Protein AF-A0A077ZYP2-F1 (afdb_monomer_lite)

Foldseek 3Di:
DVVVVVVVVVVVVVVVPPPPPPPPPDPVVVLVVPDDPVLVVLVVLLVVLVVVLVVVVVVVVVLVVLLVVLPDPPDDPVSSVVSVVVSVVVVVVSVVVNVVSVVSSVVSVVVSVVVSVVVVVVVVVVVVVD

Secondary structure (DSSP, 8-state):
-HHHHHHHHHHHHHHSS----------HHHHHHHS-HHHHHHHHHHHHHHHHHHHHHHHHHHHHHHHHHHT-TTS-HHHHHHHHHHHHHHHHHHHHHHHHHHHHHHHHHHHHHHHHHHHHHHHHHHHH--

pLDDT: mean 76.71, std 14.18, range [43.31, 93.25]

Sequence (130 aa):
MTRQAIADNRKSLKNEKSEVPKVESLPLRKFYTYASKKDKIMIIIGTLAAVATGILLPCFALIIGDLGEAFLPQNEPDYKRRLVKEISGQMALLAVGTWIAGYIYYAFWQHIAENISYDLRLRYLKALLQ

Organism: Stylonychia lemnae (NCBI:txid5949)

Structure (mmCIF, N/CA/C/O backbone):
data_AF-A0A077ZYP2-F1
#
_entry.id   AF-A0A077ZYP2-F1
#
loop_
_atom_site.group_PDB
_atom_site.id
_atom_site.type_symbol
_atom_site.label_atom_id
_atom_site.label_alt_id
_atom_site.label_comp_id
_atom_site.label_asym_id
_atom_site.label_entity_id
_atom_site.label_seq_id
_atom_site.pdbx_PDB_ins_code
_atom_site.Cartn_x
_atom_site.Cartn_y
_atom_site.Cartn_z
_atom_site.occupancy
_atom_site.B_iso_or_equiv
_atom_site.auth_seq_id
_atom_site.auth_comp_id
_atom_site.auth_asym_id
_atom_site.auth_atom_id
_atom_site.pdbx_PDB_model_num
ATOM 1 N N . MET A 1 1 ? 12.568 34.781 57.676 1.00 52.97 1 MET A N 1
ATOM 2 C CA . MET A 1 1 ? 11.327 33.974 57.582 1.00 52.97 1 MET A CA 1
ATOM 3 C C . MET A 1 1 ? 10.855 33.742 56.139 1.00 52.97 1 MET A C 1
ATOM 5 O 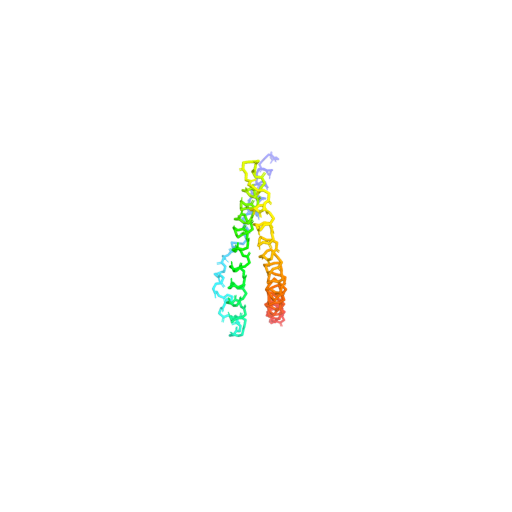O . MET A 1 1 ? 10.276 32.705 55.863 1.00 52.97 1 MET A O 1
ATOM 9 N N . THR A 1 2 ? 11.176 34.617 55.178 1.00 57.12 2 THR A N 1
ATOM 10 C CA . THR A 1 2 ? 10.740 34.522 53.766 1.00 57.12 2 THR A CA 1
ATOM 11 C C . THR A 1 2 ? 11.416 33.426 52.924 1.00 57.12 2 THR A C 1
ATOM 13 O O . THR A 1 2 ? 10.800 32.905 52.003 1.00 57.12 2 THR A O 1
ATOM 16 N N . ARG A 1 3 ? 12.657 33.010 53.230 1.00 55.81 3 ARG A N 1
ATOM 17 C CA . ARG A 1 3 ? 13.368 31.977 52.439 1.00 55.81 3 ARG A CA 1
ATOM 18 C C . ARG A 1 3 ? 12.857 30.548 52.663 1.00 55.81 3 ARG A C 1
ATOM 20 O O . ARG A 1 3 ? 12.888 29.756 51.728 1.00 55.81 3 ARG A O 1
ATOM 27 N N . GLN A 1 4 ? 12.360 30.228 53.861 1.00 58.81 4 GLN A N 1
ATOM 28 C CA . GLN A 1 4 ? 11.763 28.916 54.144 1.00 58.81 4 GLN A CA 1
ATOM 29 C C . GLN A 1 4 ? 10.390 28.769 53.480 1.00 58.81 4 GLN A C 1
ATOM 31 O O . GLN A 1 4 ? 10.151 27.744 52.859 1.00 58.81 4 GLN A O 1
ATOM 36 N N . ALA A 1 5 ? 9.555 29.815 53.482 1.00 60.25 5 ALA A N 1
ATOM 37 C CA . ALA A 1 5 ? 8.255 29.800 52.804 1.00 60.25 5 ALA A CA 1
ATOM 38 C C . ALA A 1 5 ? 8.374 29.620 51.275 1.00 60.25 5 ALA A C 1
ATOM 40 O O . ALA A 1 5 ? 7.580 28.908 50.670 1.00 60.25 5 ALA A O 1
ATOM 41 N N . ILE A 1 6 ? 9.400 30.204 50.642 1.00 61.59 6 ILE A N 1
ATOM 42 C CA . ILE A 1 6 ? 9.665 30.019 49.201 1.00 61.59 6 ILE A CA 1
ATOM 43 C C . ILE A 1 6 ? 10.198 28.607 48.911 1.00 61.59 6 ILE A C 1
ATOM 45 O O . ILE A 1 6 ? 9.868 28.020 47.881 1.00 61.59 6 ILE A O 1
ATOM 49 N N . ALA A 1 7 ? 11.013 28.046 49.809 1.00 62.88 7 ALA A N 1
ATOM 50 C CA . ALA A 1 7 ? 11.520 26.682 49.674 1.00 62.88 7 ALA A CA 1
ATOM 51 C C . ALA A 1 7 ? 10.416 25.629 49.867 1.00 62.88 7 ALA A C 1
ATOM 53 O O . ALA A 1 7 ? 10.429 24.610 49.176 1.00 62.88 7 ALA A O 1
ATOM 54 N N . ASP A 1 8 ? 9.455 25.899 50.751 1.00 60.25 8 ASP A N 1
ATOM 55 C CA . ASP A 1 8 ? 8.311 25.025 51.018 1.00 60.25 8 ASP A CA 1
ATOM 56 C C . ASP A 1 8 ? 7.267 25.104 49.892 1.00 60.25 8 ASP A C 1
ATOM 58 O O . ASP A 1 8 ? 6.833 24.081 49.366 1.00 60.25 8 ASP A O 1
ATOM 62 N N . ASN A 1 9 ? 6.997 26.312 49.381 1.00 60.12 9 ASN A N 1
ATOM 63 C CA . ASN A 1 9 ? 6.132 26.522 48.214 1.00 60.12 9 ASN A CA 1
ATOM 64 C C . ASN A 1 9 ? 6.749 25.953 46.912 1.00 60.12 9 ASN A C 1
ATOM 66 O O . ASN A 1 9 ? 6.063 25.431 46.039 1.00 60.12 9 ASN A O 1
ATOM 70 N N . ARG A 1 10 ? 8.084 25.958 46.776 1.00 57.97 10 ARG A N 1
ATOM 71 C CA . ARG A 1 10 ? 8.764 25.269 45.661 1.00 57.97 10 ARG A CA 1
ATOM 72 C C . ARG A 1 10 ? 8.659 23.741 45.780 1.00 57.97 10 ARG A C 1
ATOM 74 O O . ARG A 1 10 ? 8.660 23.065 44.752 1.00 57.97 10 ARG A O 1
ATOM 81 N N . LYS A 1 11 ? 8.589 23.190 46.997 1.00 57.19 11 LYS A N 1
ATOM 82 C CA . LYS A 1 11 ? 8.387 21.749 47.218 1.00 57.19 11 LYS A CA 1
ATOM 83 C C . LYS A 1 11 ? 6.941 21.327 46.948 1.00 57.19 11 LYS A C 1
ATOM 85 O O . LYS A 1 11 ? 6.760 20.294 46.307 1.00 57.19 11 LYS A O 1
ATOM 90 N N . SER A 1 12 ? 5.941 22.126 47.329 1.00 54.81 12 SER A N 1
ATOM 91 C CA . SER A 1 12 ? 4.532 21.843 47.003 1.00 54.81 12 SER A CA 1
ATOM 92 C C . SER A 1 12 ? 4.267 21.894 45.492 1.00 54.81 12 SER A C 1
ATOM 94 O O . SER A 1 12 ? 3.713 20.944 44.944 1.00 54.81 12 SER A O 1
ATOM 96 N N . LEU A 1 13 ? 4.793 22.902 44.780 1.00 56.91 13 LEU A N 1
ATOM 97 C CA . LEU A 1 13 ? 4.683 23.005 43.313 1.00 56.91 13 LEU A CA 1
ATOM 98 C C . LEU A 1 13 ? 5.404 21.874 42.559 1.00 56.91 13 LEU A C 1
ATOM 100 O O . LEU A 1 13 ? 5.076 21.586 41.408 1.00 56.91 13 LEU A O 1
ATOM 104 N N . LYS A 1 14 ? 6.409 21.241 43.180 1.00 48.88 14 LYS A N 1
ATOM 105 C CA . LYS A 1 14 ? 7.146 20.118 42.583 1.00 48.88 14 LYS A CA 1
ATOM 106 C C . LYS A 1 14 ? 6.457 18.770 42.809 1.00 48.88 14 LYS A C 1
ATOM 108 O O . LYS A 1 14 ? 6.634 17.885 41.982 1.00 48.88 14 LYS A O 1
ATOM 113 N N . ASN A 1 15 ? 5.656 18.634 43.867 1.00 46.47 15 ASN A N 1
ATOM 114 C CA . ASN A 1 15 ? 4.867 17.426 44.124 1.00 46.47 15 ASN A CA 1
ATOM 115 C C . ASN A 1 15 ? 3.554 17.386 43.325 1.00 46.47 15 ASN A C 1
ATOM 117 O O . ASN A 1 15 ? 3.081 16.301 43.017 1.00 46.47 15 ASN A O 1
ATOM 121 N N . GLU A 1 16 ? 3.002 18.533 42.921 1.00 50.28 16 GLU A N 1
ATOM 122 C CA . GLU A 1 16 ? 1.760 18.580 42.128 1.00 50.28 16 GLU A CA 1
ATOM 123 C C . GLU A 1 16 ? 1.987 18.340 40.619 1.00 50.28 16 GLU A C 1
ATOM 125 O O . GLU A 1 16 ? 1.071 17.967 39.892 1.00 50.28 16 GLU A O 1
ATOM 130 N N . LYS A 1 17 ? 3.220 18.507 40.114 1.00 43.31 17 LYS A N 1
ATOM 131 C CA . LYS A 1 17 ? 3.496 18.537 38.664 1.00 43.31 17 LYS A CA 1
ATOM 132 C C . LYS A 1 17 ? 3.969 17.220 38.038 1.00 43.31 17 LYS A C 1
ATOM 134 O O . LYS A 1 17 ? 4.488 17.236 36.921 1.00 43.31 17 LYS A O 1
ATOM 139 N N . SER A 1 18 ? 3.805 16.082 38.709 1.00 45.84 18 SER A N 1
ATOM 140 C CA . SER A 1 18 ? 4.247 14.797 38.145 1.00 45.84 18 SER A CA 1
ATOM 141 C C . SER A 1 18 ? 3.502 13.570 38.672 1.00 45.84 18 SER A C 1
ATOM 143 O O . SER A 1 18 ? 4.114 12.543 38.937 1.00 45.84 18 SER A O 1
ATOM 145 N N . GLU A 1 19 ? 2.175 13.628 38.720 1.00 46.62 19 GLU A N 1
ATOM 146 C CA . GLU A 1 19 ? 1.372 12.462 38.339 1.00 46.62 19 GLU A CA 1
ATOM 147 C C . GLU A 1 19 ? 0.722 12.775 36.995 1.00 46.62 19 GLU A C 1
ATOM 149 O O . GLU A 1 19 ? -0.445 13.133 36.887 1.00 46.62 19 GLU A O 1
ATOM 154 N N . VAL A 1 20 ? 1.517 12.664 35.927 1.00 49.12 20 VAL A N 1
ATOM 155 C CA . VAL A 1 20 ? 0.922 12.377 34.621 1.00 49.12 20 VAL A CA 1
ATOM 156 C C . VAL A 1 20 ? 0.227 11.034 34.835 1.00 49.12 20 VAL A C 1
ATOM 158 O O . VAL A 1 20 ? 0.941 10.091 35.198 1.00 49.12 20 VAL A O 1
ATOM 161 N N . PRO A 1 21 ? -1.112 10.921 34.712 1.00 48.31 21 PRO A N 1
ATOM 162 C CA . PRO A 1 21 ? -1.775 9.638 34.871 1.00 48.31 21 PRO A CA 1
ATOM 163 C C . PRO A 1 21 ? -1.035 8.677 33.955 1.00 48.31 21 PRO A C 1
ATOM 165 O O . PRO A 1 21 ? -0.911 8.936 32.755 1.00 48.31 21 PRO A O 1
ATOM 168 N N . LYS A 1 22 ? -0.423 7.648 34.550 1.00 44.91 22 LYS A N 1
ATOM 169 C CA . LYS A 1 22 ? 0.278 6.600 33.817 1.00 44.91 22 LYS A CA 1
ATOM 170 C C . LYS A 1 22 ? -0.770 6.055 32.864 1.00 44.91 22 LYS A C 1
ATOM 172 O O . LYS A 1 22 ? -1.674 5.343 33.286 1.00 44.91 22 LYS A O 1
ATOM 177 N N . VAL A 1 23 ? -0.710 6.479 31.607 1.00 52.06 23 VAL A N 1
ATOM 178 C CA . VAL A 1 23 ? -1.530 5.919 30.545 1.00 52.06 23 VAL A CA 1
ATOM 179 C C . VAL A 1 23 ? -1.028 4.493 30.439 1.00 52.06 23 VAL A C 1
ATOM 181 O O . VAL A 1 23 ? -0.007 4.229 29.803 1.00 52.06 23 VAL A O 1
ATOM 184 N N . GLU A 1 24 ? -1.665 3.587 31.184 1.00 61.44 24 GLU A N 1
ATOM 185 C CA . GLU A 1 24 ? -1.480 2.164 30.990 1.00 61.44 24 GLU A CA 1
ATOM 186 C C . GLU A 1 24 ? -1.723 1.941 29.510 1.00 61.44 24 GLU A C 1
ATOM 188 O O . GLU A 1 24 ? -2.796 2.248 28.982 1.00 61.44 24 GLU A O 1
ATOM 193 N N . SER A 1 25 ? -0.672 1.516 28.817 1.00 53.28 25 SER A N 1
ATOM 194 C CA . SER A 1 25 ? -0.729 1.225 27.401 1.00 53.28 25 SER A CA 1
ATOM 195 C C . SER A 1 25 ? -1.726 0.094 27.234 1.00 53.28 25 SER A C 1
ATOM 197 O O . SER A 1 25 ? -1.425 -1.080 27.449 1.00 53.28 25 SER A O 1
ATOM 199 N N . LEU A 1 26 ? -2.966 0.459 26.910 1.00 59.06 26 LEU A N 1
ATOM 200 C CA . LEU A 1 26 ? -3.995 -0.517 26.630 1.00 59.06 26 LEU A CA 1
ATOM 201 C C . LEU A 1 26 ? -3.469 -1.377 25.482 1.00 59.06 26 LEU A C 1
ATOM 203 O O . LEU A 1 26 ? -3.120 -0.838 24.426 1.00 59.06 26 LEU A O 1
ATOM 207 N N . PRO A 1 27 ? -3.374 -2.705 25.664 1.00 68.12 27 PRO A N 1
ATOM 208 C CA . PRO A 1 27 ? -2.888 -3.568 24.609 1.00 68.12 27 PRO A CA 1
ATOM 209 C C . PRO A 1 27 ? -3.750 -3.341 23.369 1.00 68.12 27 PRO A C 1
ATOM 211 O O . PRO A 1 27 ? -4.969 -3.501 23.444 1.00 68.12 27 PRO A O 1
ATOM 214 N N . LEU A 1 28 ? -3.138 -3.024 22.222 1.00 59.47 28 LEU A N 1
ATOM 215 C CA . LEU A 1 28 ? -3.847 -2.844 20.940 1.00 59.47 28 LEU A CA 1
ATOM 216 C C . LEU A 1 28 ? -4.754 -4.045 20.611 1.00 59.47 28 LEU A C 1
ATOM 218 O O . LEU A 1 28 ? -5.795 -3.916 19.972 1.00 59.47 28 LEU A O 1
ATOM 222 N N . ARG A 1 29 ? -4.405 -5.219 21.149 1.00 59.50 29 ARG A N 1
ATOM 223 C CA . ARG A 1 29 ? -5.211 -6.442 21.102 1.00 59.50 29 ARG A CA 1
ATOM 224 C C . ARG A 1 29 ? -6.614 -6.277 21.701 1.00 59.50 29 ARG A C 1
ATOM 226 O O . ARG A 1 29 ? -7.539 -6.853 21.147 1.00 59.50 29 ARG A O 1
ATOM 233 N N . LYS A 1 30 ? -6.802 -5.486 22.769 1.00 58.78 30 LYS A N 1
ATOM 234 C CA . LYS A 1 30 ? -8.127 -5.233 23.370 1.00 58.78 30 LYS A CA 1
ATOM 235 C C . LYS A 1 30 ? -9.040 -4.421 22.445 1.00 58.78 30 LYS A C 1
ATOM 237 O O . LYS A 1 30 ? -10.237 -4.675 22.444 1.00 58.78 30 LYS A O 1
ATOM 242 N N . PHE A 1 31 ? -8.495 -3.524 21.618 1.00 61.47 31 PHE A N 1
ATOM 243 C CA . PHE A 1 31 ? -9.266 -2.837 20.570 1.00 61.47 31 PHE A CA 1
ATOM 244 C C . PHE A 1 31 ? -9.678 -3.804 19.454 1.00 61.47 31 PHE A C 1
ATOM 246 O O . PHE A 1 31 ? -10.818 -3.787 18.998 1.00 61.47 31 PHE A O 1
ATOM 253 N N . TYR A 1 32 ? -8.783 -4.722 19.078 1.00 55.00 32 TYR A N 1
ATOM 254 C CA . TYR A 1 32 ? -9.051 -5.732 18.051 1.00 55.00 32 TYR A CA 1
ATOM 255 C C . TYR A 1 32 ? -10.093 -6.786 18.468 1.00 55.00 32 TYR A C 1
ATOM 257 O O . TYR A 1 32 ? -10.688 -7.433 17.609 1.00 55.00 32 TYR A O 1
ATOM 265 N N . THR A 1 33 ? -10.334 -6.962 19.772 1.00 55.00 33 THR A N 1
ATOM 266 C CA . THR A 1 33 ? -11.399 -7.835 20.297 1.00 55.00 33 THR A CA 1
ATOM 267 C C . THR A 1 33 ? -12.798 -7.258 20.056 1.00 55.00 33 THR A C 1
ATOM 269 O O . THR A 1 33 ? -13.751 -8.024 19.939 1.00 55.00 33 THR A O 1
ATOM 272 N N . TYR A 1 34 ? -12.926 -5.930 19.951 1.00 54.31 34 TYR A N 1
ATOM 273 C CA . TYR A 1 34 ? -14.194 -5.249 19.659 1.00 54.31 34 TYR A CA 1
ATOM 274 C C . TYR A 1 34 ? -14.403 -4.947 18.171 1.00 54.31 34 TYR A C 1
ATOM 276 O O . TYR A 1 34 ? -15.521 -4.623 17.778 1.00 54.31 34 TYR A O 1
ATOM 284 N N . ALA A 1 35 ? -13.358 -5.079 17.348 1.00 56.16 35 ALA A N 1
ATOM 285 C CA . ALA A 1 35 ? -13.453 -4.915 15.904 1.00 56.16 35 ALA A CA 1
ATOM 286 C C . ALA A 1 35 ? -14.330 -6.020 15.292 1.00 56.16 35 ALA A C 1
ATOM 288 O O . ALA A 1 35 ? -14.167 -7.211 15.585 1.00 56.16 35 ALA A O 1
ATOM 289 N N . SER A 1 36 ? -15.275 -5.628 14.437 1.00 63.12 36 SER A N 1
ATOM 290 C CA . SER A 1 36 ? -16.230 -6.550 13.830 1.00 63.12 36 SER A CA 1
ATOM 291 C C . SER A 1 36 ? -15.502 -7.559 12.933 1.00 63.12 36 SER A C 1
ATOM 293 O O . SER A 1 36 ? -14.463 -7.261 12.341 1.00 63.12 36 SER A O 1
ATOM 295 N N . LYS A 1 37 ? -16.046 -8.777 12.776 1.00 64.50 37 LYS A N 1
ATOM 296 C CA . LYS A 1 37 ? -15.436 -9.824 11.923 1.00 64.50 37 LYS A CA 1
ATOM 297 C C . LYS A 1 37 ? -15.168 -9.327 10.490 1.00 64.50 37 LYS A C 1
ATOM 299 O O . LYS A 1 37 ? -14.218 -9.783 9.862 1.00 64.50 37 LYS A O 1
ATOM 304 N N . LYS A 1 38 ? -15.980 -8.379 10.005 1.00 66.69 38 LYS A N 1
ATOM 305 C CA . LYS A 1 38 ? -15.838 -7.720 8.696 1.00 66.69 38 LYS A CA 1
ATOM 306 C C . LYS A 1 38 ? -14.612 -6.800 8.628 1.00 66.69 38 LYS A C 1
ATOM 308 O O . LYS A 1 38 ? -13.844 -6.906 7.676 1.00 66.69 38 LYS A O 1
ATOM 313 N N . ASP A 1 39 ? -14.365 -6.001 9.666 1.00 72.44 39 ASP A N 1
ATOM 314 C CA . ASP A 1 39 ? -13.191 -5.117 9.748 1.00 72.44 39 ASP A CA 1
ATOM 315 C C . ASP A 1 39 ? -11.898 -5.934 9.746 1.00 72.44 39 ASP A C 1
ATOM 317 O O . ASP A 1 39 ? -10.923 -5.585 9.090 1.00 72.44 39 ASP A O 1
ATOM 321 N N . LYS A 1 40 ? -11.912 -7.095 10.410 1.00 73.81 40 LYS A N 1
ATOM 322 C CA . LYS A 1 40 ? -10.766 -8.009 10.450 1.00 73.81 40 LYS A CA 1
ATOM 323 C C . LYS A 1 40 ? -10.365 -8.512 9.060 1.00 73.81 40 LYS A C 1
ATOM 325 O O . LYS A 1 40 ? -9.176 -8.610 8.769 1.00 73.81 40 LYS A O 1
ATOM 330 N N . ILE A 1 41 ? -11.348 -8.821 8.212 1.00 78.50 41 ILE A N 1
ATOM 331 C CA . ILE A 1 41 ? -11.125 -9.269 6.829 1.00 78.50 41 ILE A CA 1
ATOM 332 C C . ILE A 1 41 ? -10.594 -8.111 5.982 1.00 78.50 41 ILE A C 1
ATOM 334 O O . ILE A 1 41 ? -9.617 -8.286 5.256 1.00 78.50 41 ILE A O 1
ATOM 338 N N . MET A 1 42 ? -11.183 -6.920 6.118 1.00 77.69 42 MET A N 1
ATOM 339 C CA . MET A 1 42 ? -10.722 -5.730 5.399 1.00 77.69 42 MET A CA 1
ATOM 340 C C . MET A 1 42 ? -9.292 -5.335 5.789 1.00 77.69 42 MET A C 1
ATOM 342 O O . MET A 1 42 ? -8.510 -4.983 4.910 1.00 77.69 42 MET A O 1
ATOM 346 N N . ILE A 1 43 ? -8.904 -5.473 7.063 1.00 81.50 43 ILE A N 1
ATOM 347 C CA . ILE A 1 43 ? -7.524 -5.223 7.507 1.00 81.50 43 ILE A CA 1
ATOM 348 C C . ILE A 1 43 ? -6.563 -6.241 6.889 1.00 81.50 43 ILE A C 1
ATOM 350 O O . ILE A 1 43 ? -5.510 -5.844 6.403 1.00 81.50 43 ILE A O 1
ATOM 354 N N . ILE A 1 44 ? -6.921 -7.530 6.841 1.00 83.62 44 ILE A N 1
ATOM 355 C CA . ILE A 1 44 ? -6.073 -8.560 6.216 1.00 83.62 44 ILE A CA 1
ATOM 356 C C . ILE A 1 44 ? -5.851 -8.244 4.731 1.00 83.62 44 ILE A C 1
ATOM 358 O O . ILE A 1 44 ? -4.706 -8.212 4.276 1.00 83.62 44 ILE A O 1
ATOM 362 N N . ILE A 1 45 ? -6.921 -7.940 3.994 1.00 83.75 45 ILE A N 1
ATOM 363 C CA . ILE A 1 45 ? -6.841 -7.569 2.572 1.00 83.75 45 ILE A CA 1
ATOM 364 C C . ILE A 1 45 ? -6.001 -6.296 2.399 1.00 83.75 45 ILE A C 1
ATOM 366 O O . ILE A 1 45 ? -5.105 -6.255 1.556 1.00 83.75 45 ILE A O 1
ATOM 370 N N . GLY A 1 46 ? -6.228 -5.288 3.244 1.00 82.12 46 GLY A N 1
ATOM 371 C CA . GLY A 1 46 ? -5.472 -4.041 3.243 1.00 82.12 46 GLY A CA 1
ATOM 372 C C . GLY A 1 46 ? -3.986 -4.240 3.545 1.00 82.12 46 GLY A C 1
ATOM 373 O O . GLY A 1 46 ? -3.153 -3.580 2.931 1.00 82.12 46 GLY A O 1
ATOM 374 N N . THR A 1 47 ? -3.626 -5.158 4.444 1.00 85.06 47 THR A N 1
ATOM 375 C CA . THR A 1 47 ? -2.220 -5.497 4.716 1.00 85.06 47 THR A CA 1
ATOM 376 C C . THR A 1 47 ? -1.576 -6.264 3.567 1.00 85.06 47 THR A C 1
ATOM 378 O O . THR A 1 47 ? -0.430 -5.984 3.230 1.00 85.06 47 THR A O 1
ATOM 381 N N . LEU A 1 48 ? -2.308 -7.169 2.909 1.00 86.31 48 LEU A N 1
ATOM 382 C CA . LEU A 1 48 ? -1.803 -7.892 1.741 1.00 86.31 48 LEU A CA 1
ATOM 383 C C . LEU A 1 48 ? -1.511 -6.924 0.583 1.00 86.31 48 LEU A C 1
ATOM 385 O O . LEU A 1 48 ? -0.454 -6.992 -0.042 1.00 86.31 48 LEU A O 1
ATOM 389 N N . ALA A 1 49 ? -2.419 -5.972 0.352 1.00 83.50 49 ALA A N 1
ATOM 390 C CA . ALA A 1 49 ? -2.249 -4.923 -0.647 1.00 83.50 49 ALA A CA 1
ATOM 391 C C . ALA A 1 49 ? -1.118 -3.940 -0.285 1.00 83.50 49 ALA A C 1
ATOM 393 O O . ALA A 1 49 ? -0.377 -3.506 -1.169 1.00 83.50 49 ALA A O 1
ATOM 394 N N . ALA A 1 50 ? -0.924 -3.635 1.005 1.00 84.25 50 ALA A N 1
ATOM 395 C CA . ALA A 1 50 ? 0.205 -2.827 1.473 1.00 84.25 50 ALA A CA 1
ATOM 396 C C . ALA A 1 50 ? 1.549 -3.505 1.183 1.00 84.25 50 ALA A C 1
ATOM 398 O O . ALA A 1 50 ? 2.478 -2.854 0.714 1.00 84.25 50 ALA A O 1
ATOM 399 N N . VAL A 1 51 ? 1.643 -4.819 1.414 1.00 87.56 51 VAL A N 1
ATOM 400 C CA . VAL A 1 51 ? 2.846 -5.602 1.098 1.00 87.56 51 VAL A CA 1
ATOM 401 C C . VAL A 1 51 ? 3.095 -5.619 -0.410 1.00 87.56 51 VAL A C 1
ATOM 403 O O . VAL A 1 51 ? 4.215 -5.350 -0.837 1.00 87.56 51 VAL A O 1
ATOM 406 N N . ALA A 1 52 ? 2.058 -5.853 -1.221 1.00 84.62 52 ALA A N 1
ATOM 407 C CA . ALA A 1 52 ? 2.170 -5.819 -2.681 1.00 84.62 52 ALA A CA 1
ATOM 408 C C . ALA A 1 52 ? 2.664 -4.453 -3.192 1.00 84.62 52 ALA A C 1
ATOM 410 O O . ALA A 1 52 ? 3.561 -4.386 -4.028 1.00 84.62 52 ALA A O 1
ATOM 411 N N . THR A 1 53 ? 2.137 -3.364 -2.630 1.00 84.56 53 THR A N 1
ATOM 412 C CA . THR A 1 53 ? 2.568 -1.999 -2.970 1.00 84.56 53 THR A CA 1
ATOM 413 C C . THR A 1 53 ? 3.972 -1.699 -2.433 1.00 84.56 53 THR A C 1
ATOM 415 O O . THR A 1 53 ? 4.735 -0.987 -3.073 1.00 84.56 53 THR A O 1
ATOM 418 N N . GLY A 1 54 ? 4.374 -2.285 -1.304 1.00 86.19 54 GLY A N 1
ATOM 419 C CA . GLY A 1 54 ? 5.739 -2.179 -0.779 1.00 86.19 54 GLY A CA 1
ATOM 420 C C . GLY A 1 54 ? 6.790 -2.836 -1.682 1.00 86.19 54 GLY A C 1
ATOM 421 O O . GLY A 1 54 ? 7.896 -2.314 -1.806 1.00 86.19 54 GLY A O 1
ATOM 422 N N . ILE A 1 55 ? 6.436 -3.931 -2.368 1.00 88.69 55 ILE A N 1
ATOM 423 C CA . ILE A 1 55 ? 7.293 -4.614 -3.359 1.00 88.69 55 ILE A CA 1
ATOM 424 C C . ILE A 1 55 ? 7.462 -3.778 -4.642 1.00 88.69 55 ILE A C 1
ATOM 426 O O . ILE A 1 55 ? 8.415 -3.980 -5.398 1.00 88.69 55 ILE A O 1
ATOM 430 N N . LEU A 1 56 ? 6.609 -2.780 -4.874 1.00 87.00 56 LEU A N 1
ATOM 431 C CA . LEU A 1 56 ? 6.758 -1.883 -6.017 1.00 87.00 56 LEU A CA 1
ATOM 432 C C . LEU A 1 56 ? 8.087 -1.122 -5.988 1.00 87.00 56 LEU A C 1
ATOM 434 O O . LEU A 1 56 ? 8.700 -0.936 -7.033 1.00 87.00 56 LEU A O 1
ATOM 438 N N . LEU A 1 57 ? 8.550 -0.710 -4.804 1.00 87.56 57 LEU A N 1
ATOM 439 C CA . LEU A 1 57 ? 9.782 0.063 -4.656 1.00 87.56 57 LEU A CA 1
ATOM 440 C C . LEU A 1 57 ? 11.034 -0.716 -5.121 1.00 87.56 57 LEU A C 1
ATOM 442 O O . LEU A 1 57 ? 11.767 -0.190 -5.960 1.00 87.56 57 LEU A O 1
ATOM 446 N N . PRO A 1 58 ? 11.286 -1.966 -4.669 1.00 90.19 58 PRO A N 1
ATOM 447 C CA . PRO A 1 58 ? 12.379 -2.770 -5.212 1.00 90.19 58 PRO A CA 1
ATOM 448 C C . PRO A 1 58 ? 12.155 -3.159 -6.679 1.00 90.19 58 PRO A C 1
ATOM 450 O O . PRO A 1 58 ? 13.115 -3.177 -7.443 1.00 90.19 58 PRO A O 1
ATOM 453 N N . CYS A 1 59 ? 10.914 -3.414 -7.110 1.00 88.00 59 CYS A N 1
ATOM 454 C CA . CYS A 1 59 ? 10.620 -3.711 -8.515 1.00 88.00 59 CYS A CA 1
ATOM 455 C C . CYS A 1 59 ? 10.995 -2.536 -9.435 1.00 88.00 59 CYS A C 1
ATOM 457 O O . CYS A 1 59 ? 11.654 -2.727 -10.451 1.00 88.00 59 CYS A O 1
ATOM 459 N N . PHE A 1 60 ? 10.665 -1.308 -9.034 1.00 87.00 60 PHE A N 1
ATOM 460 C CA . PHE A 1 60 ? 11.032 -0.096 -9.762 1.00 87.00 60 PHE A CA 1
ATOM 461 C C . PHE A 1 60 ? 12.553 0.099 -9.850 1.00 87.00 60 PHE A C 1
ATOM 463 O O . PHE A 1 60 ? 13.067 0.481 -10.900 1.00 87.00 60 PHE A O 1
ATOM 470 N N . ALA A 1 61 ? 13.283 -0.217 -8.776 1.00 90.44 61 ALA A N 1
ATOM 471 C CA . ALA A 1 61 ? 14.742 -0.157 -8.768 1.00 90.44 61 ALA A CA 1
ATOM 472 C C . ALA A 1 61 ? 15.382 -1.138 -9.770 1.00 90.44 61 ALA A C 1
ATOM 474 O O . ALA A 1 61 ? 16.332 -0.758 -10.453 1.00 90.44 61 ALA A O 1
ATOM 475 N N . LEU A 1 62 ? 14.844 -2.359 -9.903 1.00 89.62 62 LEU A N 1
ATOM 476 C CA . LEU A 1 62 ? 15.319 -3.338 -10.893 1.00 89.62 62 LEU A CA 1
ATOM 477 C C . LEU A 1 62 ? 15.144 -2.823 -12.323 1.00 89.62 62 LEU A C 1
ATOM 479 O O . LEU A 1 62 ? 16.085 -2.858 -13.107 1.00 89.62 62 LEU A O 1
ATOM 483 N N . ILE A 1 63 ? 13.980 -2.247 -12.631 1.00 87.94 63 ILE A N 1
ATOM 484 C CA . ILE A 1 63 ? 13.694 -1.732 -13.975 1.00 87.94 63 ILE A CA 1
ATOM 485 C C . ILE A 1 63 ? 14.630 -0.579 -14.342 1.00 87.94 63 ILE A C 1
ATOM 487 O O . ILE A 1 63 ? 15.072 -0.477 -15.484 1.00 87.94 63 ILE A O 1
ATOM 491 N N . ILE A 1 64 ? 14.947 0.301 -13.387 1.00 87.06 64 ILE A N 1
ATOM 492 C CA . ILE A 1 64 ? 15.937 1.362 -13.610 1.00 87.06 64 ILE A CA 1
ATOM 493 C C . ILE A 1 64 ? 17.331 0.769 -13.855 1.00 87.06 64 ILE A C 1
ATOM 495 O O . ILE A 1 64 ? 18.068 1.310 -14.678 1.00 87.06 64 ILE A O 1
ATOM 499 N N . GLY A 1 65 ? 17.684 -0.331 -13.185 1.00 88.38 65 GLY A N 1
ATOM 500 C CA . GLY A 1 65 ? 18.923 -1.071 -13.440 1.00 88.38 65 GLY A CA 1
ATOM 501 C C . GLY A 1 65 ? 19.002 -1.590 -14.877 1.00 88.38 65 GLY A C 1
ATOM 502 O O . GLY A 1 65 ? 19.954 -1.268 -15.589 1.00 88.38 65 GLY A O 1
ATOM 503 N N . ASP A 1 66 ? 17.960 -2.290 -15.325 1.00 86.19 66 ASP A N 1
ATOM 504 C CA . ASP A 1 66 ? 17.863 -2.838 -16.687 1.00 86.19 66 ASP A CA 1
ATOM 505 C C . ASP A 1 66 ? 17.844 -1.723 -17.747 1.00 86.19 66 ASP A C 1
ATOM 507 O O . ASP A 1 66 ? 18.452 -1.826 -18.817 1.00 86.19 66 ASP A O 1
ATOM 511 N N . LEU A 1 67 ? 17.181 -0.604 -17.437 1.00 85.62 67 LEU A N 1
ATOM 512 C CA . LEU A 1 67 ? 17.175 0.584 -18.285 1.00 85.62 67 LEU A CA 1
ATOM 513 C C . LEU A 1 67 ? 18.568 1.218 -18.362 1.00 85.62 67 LEU A C 1
ATOM 515 O O . LEU A 1 67 ? 18.989 1.640 -19.438 1.00 85.62 67 LEU A O 1
ATOM 519 N N . GLY A 1 68 ? 19.291 1.262 -17.244 1.00 85.69 68 GLY A N 1
ATOM 520 C CA . GLY A 1 68 ? 20.681 1.701 -17.188 1.00 85.69 68 GLY A CA 1
ATOM 521 C C . GLY A 1 68 ? 21.565 0.873 -18.114 1.00 85.69 68 GLY A C 1
ATOM 522 O O . GLY A 1 68 ? 22.291 1.453 -18.920 1.00 85.69 68 GLY A O 1
ATOM 523 N N . GLU A 1 69 ? 21.434 -0.458 -18.074 1.00 83.06 69 GLU A N 1
ATOM 524 C CA . GLU A 1 69 ? 22.157 -1.386 -18.954 1.00 83.06 69 GLU A CA 1
ATOM 525 C C . GLU A 1 69 ? 21.847 -1.142 -20.443 1.00 83.06 69 GLU A C 1
ATOM 527 O O . GLU A 1 69 ? 22.750 -1.143 -21.288 1.00 83.06 69 GLU A O 1
ATOM 532 N N . ALA A 1 70 ? 20.594 -0.823 -20.778 1.00 80.81 70 ALA A N 1
ATOM 533 C CA . ALA A 1 70 ? 20.192 -0.484 -22.144 1.00 80.81 70 ALA A CA 1
ATOM 534 C C . ALA A 1 70 ? 20.914 0.762 -22.701 1.00 80.81 70 ALA A C 1
ATOM 536 O O . ALA A 1 70 ? 21.120 0.868 -23.913 1.00 80.81 70 ALA A O 1
ATOM 537 N N . PHE A 1 71 ? 21.342 1.696 -21.847 1.00 79.50 71 PHE A N 1
ATOM 538 C CA . PHE A 1 71 ? 22.030 2.921 -22.268 1.00 79.50 71 PHE A CA 1
ATOM 539 C C . PHE A 1 71 ? 23.555 2.7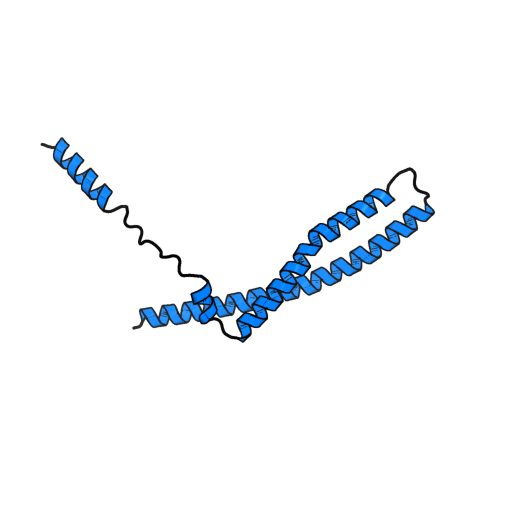93 -22.366 1.00 79.50 71 PHE A C 1
ATOM 541 O O . PHE A 1 71 ? 24.210 3.747 -22.797 1.00 79.50 71 PHE A O 1
ATOM 548 N N . LEU A 1 72 ? 24.139 1.632 -22.049 1.00 84.44 72 LEU A N 1
ATOM 549 C CA . LEU A 1 72 ? 25.587 1.444 -22.154 1.00 84.44 72 LEU A CA 1
ATOM 550 C C . LEU A 1 72 ? 26.072 1.632 -23.609 1.00 84.44 72 LEU A C 1
ATOM 552 O O . LEU A 1 72 ? 25.448 1.144 -24.563 1.00 84.44 72 LEU A O 1
ATOM 556 N N . PRO A 1 73 ? 27.196 2.340 -23.819 1.00 73.31 73 PRO A N 1
ATOM 557 C CA . PRO A 1 73 ? 27.694 2.661 -25.154 1.00 73.31 73 PRO A CA 1
ATOM 558 C C . PRO A 1 73 ? 28.149 1.422 -25.938 1.00 73.31 73 PRO A C 1
ATOM 560 O O . PRO A 1 73 ? 28.027 1.425 -27.157 1.00 73.31 73 PRO A O 1
ATOM 563 N N . GLN A 1 74 ? 28.573 0.352 -25.254 1.00 75.62 74 GLN A N 1
ATOM 564 C CA . GLN A 1 74 ? 29.010 -0.913 -25.865 1.00 75.62 74 GLN A CA 1
ATOM 565 C C . GLN A 1 74 ? 27.903 -1.769 -26.512 1.00 75.62 74 GLN A C 1
ATOM 567 O O . GLN A 1 74 ? 28.217 -2.742 -27.190 1.00 75.62 74 GLN A O 1
ATOM 572 N N . ASN A 1 75 ? 26.624 -1.432 -26.324 1.00 77.81 75 ASN A N 1
ATOM 573 C CA . ASN A 1 75 ? 25.507 -2.249 -26.804 1.00 77.81 75 ASN A CA 1
ATOM 574 C C . ASN A 1 75 ? 25.050 -1.846 -28.220 1.00 77.81 75 ASN A C 1
ATOM 576 O O . ASN A 1 75 ? 24.928 -0.651 -28.522 1.00 77.81 75 ASN A O 1
ATOM 580 N N . GLU A 1 76 ? 24.737 -2.835 -29.066 1.00 82.62 76 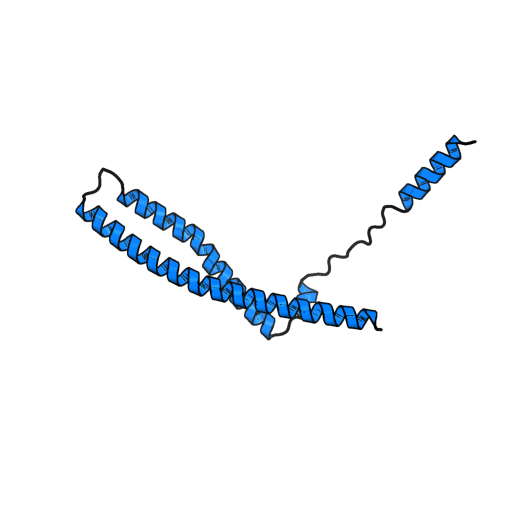GLU A N 1
ATOM 581 C CA . GLU A 1 76 ? 24.256 -2.614 -30.438 1.00 82.62 76 GLU A CA 1
ATOM 582 C C . GLU A 1 76 ? 22.909 -1.862 -30.486 1.00 82.62 76 GLU A C 1
ATOM 584 O O . GLU A 1 76 ? 22.040 -2.076 -29.633 1.00 82.62 76 GLU A O 1
ATOM 589 N N . PRO A 1 77 ? 22.683 -0.992 -31.492 1.00 79.06 77 PRO A N 1
ATOM 590 C CA . PRO A 1 77 ? 21.483 -0.156 -31.577 1.00 79.06 77 PRO A CA 1
ATOM 591 C C . PRO A 1 77 ? 20.170 -0.952 -31.685 1.00 79.06 77 PRO A C 1
ATOM 593 O O . PRO A 1 77 ? 19.150 -0.512 -31.145 1.00 79.06 77 PRO A O 1
ATOM 596 N N . ASP A 1 78 ? 20.187 -2.128 -32.316 1.00 80.81 78 ASP A N 1
ATOM 597 C CA . ASP A 1 78 ? 19.011 -3.004 -32.412 1.00 80.81 78 ASP A CA 1
ATOM 598 C C . ASP A 1 78 ? 18.670 -3.670 -31.072 1.00 80.81 78 ASP A C 1
ATOM 600 O O . ASP A 1 78 ? 17.500 -3.734 -30.678 1.00 80.81 78 ASP A O 1
ATOM 604 N N . TYR A 1 79 ? 19.692 -4.075 -30.311 1.00 82.31 79 TYR A N 1
ATOM 605 C CA . TYR A 1 79 ? 19.531 -4.606 -28.956 1.00 82.31 79 TYR A CA 1
ATOM 606 C C . TYR A 1 79 ? 18.925 -3.555 -28.012 1.00 82.31 79 TYR A C 1
ATOM 608 O O . TYR A 1 79 ? 17.966 -3.843 -27.292 1.00 82.31 79 TYR A O 1
ATOM 616 N N . LYS A 1 80 ? 19.396 -2.302 -28.097 1.00 82.12 80 LYS A N 1
ATOM 617 C CA . LYS A 1 80 ? 18.871 -1.166 -27.316 1.00 82.12 80 LYS A CA 1
ATOM 618 C C . LYS A 1 80 ? 17.385 -0.926 -27.560 1.00 82.12 80 LYS A C 1
ATOM 620 O O . LYS A 1 80 ? 16.611 -0.823 -26.609 1.00 82.12 80 LYS A O 1
ATOM 625 N N . ARG A 1 81 ? 16.963 -0.857 -28.830 1.00 82.94 81 ARG A N 1
ATOM 626 C CA . ARG A 1 81 ? 15.545 -0.650 -29.180 1.00 82.94 81 ARG A CA 1
ATOM 627 C C . ARG A 1 81 ? 14.661 -1.771 -28.651 1.00 82.94 81 ARG A C 1
ATOM 629 O O . ARG A 1 81 ? 13.553 -1.491 -28.196 1.00 82.94 81 ARG A O 1
ATOM 636 N N . ARG A 1 82 ? 15.131 -3.019 -28.708 1.00 85.62 82 ARG A N 1
ATOM 637 C CA . ARG A 1 82 ? 14.376 -4.174 -28.217 1.00 85.62 82 ARG A CA 1
ATOM 638 C C . ARG A 1 82 ? 14.206 -4.129 -26.698 1.00 85.62 82 ARG A C 1
ATOM 640 O O . ARG A 1 82 ? 13.078 -4.246 -26.229 1.00 85.62 82 ARG A O 1
ATOM 647 N N . LEU A 1 83 ? 15.288 -3.877 -25.961 1.00 84.75 83 LEU A N 1
ATOM 648 C CA . LEU A 1 83 ? 15.273 -3.848 -24.497 1.00 84.75 83 LEU A CA 1
ATOM 649 C C . LEU A 1 83 ? 14.434 -2.680 -23.954 1.00 84.75 83 LEU A C 1
ATOM 651 O O . LEU A 1 83 ? 13.584 -2.876 -23.093 1.00 84.75 83 LEU A O 1
ATOM 655 N N . VAL A 1 84 ? 14.568 -1.483 -24.536 1.00 85.25 84 VAL A N 1
ATOM 656 C CA . VAL A 1 84 ? 13.745 -0.316 -24.162 1.00 85.25 84 VAL A CA 1
ATOM 657 C C . VAL A 1 84 ? 12.260 -0.555 -24.452 1.00 85.25 84 VAL A C 1
ATOM 659 O O . VAL A 1 84 ? 11.406 -0.146 -23.665 1.00 85.25 84 VAL A O 1
ATOM 662 N N . LYS A 1 85 ? 11.927 -1.234 -25.559 1.00 87.31 85 LYS A N 1
ATOM 663 C CA . LYS A 1 85 ? 10.537 -1.576 -25.893 1.00 87.31 85 LYS A CA 1
ATOM 664 C C . LYS A 1 85 ? 9.937 -2.561 -24.885 1.00 87.31 85 LYS A C 1
ATOM 666 O O . LYS A 1 85 ? 8.777 -2.404 -24.510 1.00 87.31 85 LYS A O 1
ATOM 671 N N . GLU A 1 86 ? 10.717 -3.543 -24.447 1.00 86.62 86 GLU A N 1
ATOM 672 C CA . GLU A 1 86 ? 10.302 -4.534 -23.450 1.00 86.62 86 GLU A CA 1
ATOM 673 C C . GLU A 1 86 ? 10.101 -3.890 -22.070 1.00 86.62 86 GLU A C 1
ATOM 675 O O . GLU A 1 86 ? 9.012 -3.986 -21.495 1.00 86.62 86 GLU A O 1
ATOM 680 N N . ILE A 1 87 ? 11.078 -3.096 -21.621 1.00 87.88 87 ILE A N 1
ATOM 681 C CA . ILE A 1 87 ? 11.018 -2.325 -20.371 1.00 87.88 87 ILE A CA 1
ATOM 682 C C . ILE A 1 87 ? 9.824 -1.361 -20.367 1.00 87.88 87 ILE A C 1
ATOM 684 O O . ILE A 1 87 ? 9.091 -1.266 -19.380 1.00 87.88 87 ILE A O 1
ATOM 688 N N . SER A 1 88 ? 9.582 -0.658 -21.478 1.00 86.81 88 SER A N 1
ATOM 689 C CA . SER A 1 88 ? 8.448 0.263 -21.600 1.00 86.81 88 SER A CA 1
ATOM 690 C C . SER A 1 88 ? 7.100 -0.451 -21.454 1.00 86.81 88 SER A C 1
ATOM 692 O O . SER A 1 88 ? 6.187 0.115 -20.848 1.00 86.81 88 SER A O 1
ATOM 694 N N . GLY A 1 89 ? 6.968 -1.678 -21.970 1.00 86.88 89 GLY A N 1
ATOM 695 C CA . GLY A 1 89 ? 5.760 -2.491 -21.808 1.00 86.88 89 GLY A CA 1
ATOM 696 C C . GLY A 1 89 ? 5.535 -2.923 -20.357 1.00 86.88 89 GLY A C 1
ATOM 697 O O . GLY A 1 89 ? 4.420 -2.816 -19.840 1.00 86.88 89 GLY A O 1
ATOM 698 N N . GLN A 1 90 ? 6.600 -3.343 -19.671 1.00 87.00 90 GLN A N 1
ATOM 699 C CA . GLN A 1 90 ? 6.540 -3.740 -18.261 1.00 87.00 90 GLN A CA 1
ATOM 700 C C . GLN A 1 90 ? 6.213 -2.552 -17.340 1.00 87.00 90 GLN A C 1
ATOM 702 O O . GLN A 1 90 ? 5.366 -2.682 -16.455 1.00 87.00 90 GLN A O 1
ATOM 707 N N . MET A 1 91 ? 6.799 -1.375 -17.591 1.00 86.56 91 MET A N 1
ATOM 708 C CA . MET A 1 91 ? 6.490 -0.135 -16.864 1.00 86.56 91 MET A CA 1
ATOM 709 C C . MET A 1 91 ? 5.009 0.243 -16.967 1.00 86.56 91 MET A C 1
ATOM 711 O O . MET A 1 91 ? 4.385 0.583 -15.961 1.00 86.56 91 MET A O 1
ATOM 715 N N . ALA A 1 92 ? 4.427 0.159 -18.168 1.00 89.19 92 ALA A N 1
ATOM 716 C CA . ALA A 1 92 ? 3.018 0.481 -18.377 1.00 89.19 92 ALA A CA 1
ATOM 717 C C . ALA A 1 92 ? 2.094 -0.469 -17.596 1.00 89.19 92 ALA A C 1
ATOM 719 O O . ALA A 1 92 ? 1.153 -0.019 -16.939 1.00 89.19 92 ALA A O 1
ATOM 720 N N . LEU A 1 93 ? 2.388 -1.773 -17.610 1.00 88.25 93 LEU A N 1
ATOM 721 C CA . LEU A 1 93 ? 1.599 -2.774 -16.890 1.00 88.25 93 LEU A CA 1
ATOM 722 C C . LEU A 1 93 ? 1.688 -2.591 -15.365 1.00 88.25 93 LEU A C 1
ATOM 724 O O . LEU A 1 93 ? 0.668 -2.636 -14.673 1.00 88.25 93 LEU A O 1
ATOM 728 N N . LEU A 1 94 ? 2.886 -2.318 -14.841 1.00 88.50 94 LEU A N 1
ATOM 729 C CA . LEU A 1 94 ? 3.099 -2.052 -13.415 1.00 88.50 94 LEU A CA 1
ATOM 730 C C . LEU A 1 94 ? 2.441 -0.750 -12.951 1.00 88.50 94 LEU A C 1
ATOM 732 O O . LEU A 1 94 ? 1.896 -0.708 -11.846 1.00 88.50 94 LEU A O 1
ATOM 736 N N . ALA A 1 95 ? 2.445 0.293 -13.783 1.00 88.50 95 ALA A N 1
ATOM 737 C CA . ALA A 1 95 ? 1.789 1.560 -13.472 1.00 88.50 95 ALA A CA 1
ATOM 738 C C . ALA A 1 95 ? 0.269 1.387 -13.338 1.00 88.50 95 ALA A C 1
ATOM 740 O O . ALA A 1 95 ? -0.315 1.810 -12.340 1.00 88.50 95 ALA A O 1
ATOM 741 N N . VAL A 1 96 ? -0.365 0.701 -14.296 1.00 91.06 96 VAL A N 1
ATOM 742 C CA . VAL A 1 96 ? -1.811 0.418 -14.249 1.00 91.06 96 VAL A CA 1
ATOM 743 C C . VAL A 1 96 ? -2.152 -0.479 -13.058 1.00 91.06 96 VAL A C 1
ATOM 745 O O . VAL A 1 96 ? -3.100 -0.192 -12.325 1.00 91.06 96 VAL A O 1
ATOM 748 N N . GLY A 1 97 ? -1.356 -1.525 -12.819 1.00 88.12 97 GLY A N 1
ATOM 749 C CA . GLY A 1 97 ? -1.542 -2.423 -11.680 1.00 88.12 97 GLY A CA 1
ATOM 750 C C . GLY A 1 97 ? -1.438 -1.697 -10.338 1.00 88.12 97 GLY A C 1
ATOM 751 O O . GLY A 1 97 ? -2.313 -1.850 -9.489 1.00 88.12 97 GLY A O 1
ATOM 752 N N . THR A 1 98 ? -0.422 -0.847 -10.174 1.00 87.56 98 THR A N 1
ATOM 753 C CA . THR A 1 98 ? -0.232 -0.026 -8.969 1.00 87.56 98 THR A CA 1
ATOM 754 C C . THR A 1 98 ? -1.370 0.959 -8.775 1.00 87.56 98 THR A C 1
ATOM 756 O O . THR A 1 98 ? -1.830 1.146 -7.654 1.00 87.56 98 THR A O 1
ATOM 759 N N . TRP A 1 99 ? -1.838 1.595 -9.846 1.00 88.81 99 TRP A N 1
ATOM 760 C CA . TRP A 1 99 ? -2.915 2.569 -9.750 1.00 88.81 99 TRP A CA 1
ATOM 761 C C . TRP A 1 99 ? -4.207 1.926 -9.235 1.00 88.81 99 TRP A C 1
ATOM 763 O O . TRP A 1 99 ? -4.800 2.413 -8.271 1.00 88.81 99 TRP A O 1
ATOM 773 N N . ILE A 1 100 ? -4.589 0.780 -9.806 1.00 88.62 100 ILE A N 1
ATOM 774 C CA . ILE A 1 100 ? -5.776 0.027 -9.383 1.00 88.62 100 ILE A CA 1
ATOM 775 C C . ILE A 1 100 ? -5.591 -0.517 -7.960 1.00 88.62 100 ILE A C 1
ATOM 777 O O . ILE A 1 100 ? -6.452 -0.313 -7.101 1.00 88.62 100 ILE A O 1
ATOM 781 N N . ALA A 1 101 ? -4.464 -1.180 -7.687 1.00 85.88 101 ALA A N 1
ATOM 782 C CA . ALA A 1 101 ? -4.182 -1.772 -6.380 1.00 85.88 101 ALA A CA 1
ATOM 783 C C . ALA A 1 101 ? -4.099 -0.713 -5.271 1.00 85.88 101 ALA A C 1
ATOM 785 O O . ALA A 1 101 ? -4.658 -0.905 -4.191 1.00 85.88 101 ALA A O 1
ATOM 786 N N . GLY A 1 102 ? -3.458 0.421 -5.555 1.00 87.50 102 GLY A N 1
ATOM 787 C CA . GLY A 1 102 ? -3.336 1.558 -4.652 1.00 87.50 102 GLY A CA 1
ATOM 788 C C . GLY A 1 102 ? -4.690 2.192 -4.353 1.00 87.50 102 GLY A C 1
ATOM 789 O O . GLY A 1 102 ? -5.011 2.402 -3.185 1.00 87.50 102 GLY A O 1
ATOM 790 N N . TYR A 1 103 ? -5.521 2.431 -5.373 1.00 88.19 103 TYR A N 1
ATOM 791 C CA . 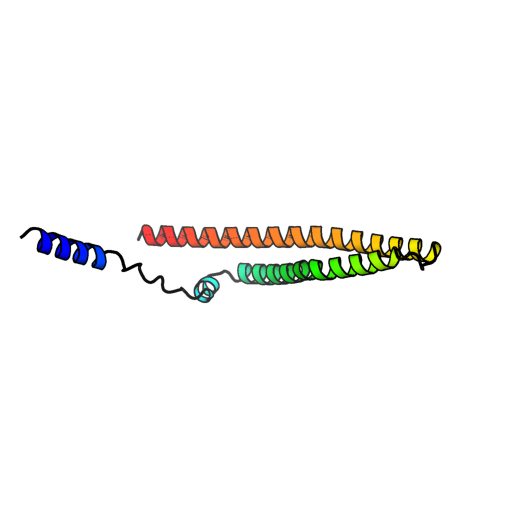TYR A 1 103 ? -6.862 2.990 -5.178 1.00 88.19 103 TYR A CA 1
ATOM 792 C C . TYR A 1 103 ? -7.717 2.111 -4.257 1.00 88.19 103 TYR A C 1
ATOM 794 O O . TYR A 1 103 ? -8.321 2.598 -3.301 1.00 88.19 103 TYR A O 1
ATOM 802 N N . ILE A 1 104 ? -7.702 0.800 -4.506 1.00 84.69 104 ILE A N 1
ATOM 803 C CA . ILE A 1 104 ? -8.400 -0.197 -3.693 1.00 84.69 104 ILE A CA 1
ATOM 804 C C . ILE A 1 104 ? -7.856 -0.185 -2.260 1.00 84.69 104 ILE A C 1
ATOM 806 O O . ILE A 1 104 ? -8.628 -0.021 -1.316 1.00 84.69 104 ILE A O 1
ATOM 810 N N . TYR A 1 105 ? -6.538 -0.292 -2.083 1.00 85.00 105 TYR A N 1
ATOM 811 C CA . TYR A 1 105 ? -5.890 -0.243 -0.771 1.00 85.00 105 TYR A CA 1
ATOM 812 C C . TYR A 1 105 ? -6.317 0.994 0.037 1.00 85.00 105 TYR A C 1
ATOM 814 O O . TYR A 1 105 ? -6.782 0.846 1.169 1.00 85.00 105 TYR A O 1
ATOM 822 N N . TYR A 1 106 ? -6.229 2.192 -0.550 1.00 86.75 106 TYR A N 1
ATOM 823 C CA . TYR A 1 106 ? -6.592 3.438 0.128 1.00 86.75 106 TYR A CA 1
ATOM 824 C C . TYR A 1 106 ? -8.080 3.490 0.487 1.00 86.75 106 TYR A C 1
ATOM 826 O O . TYR A 1 106 ? -8.420 3.856 1.612 1.00 86.75 106 TYR A O 1
ATOM 834 N N . ALA A 1 107 ? -8.966 3.090 -0.430 1.00 87.50 107 ALA A N 1
ATOM 835 C CA . ALA A 1 107 ? -10.406 3.080 -0.185 1.00 87.50 107 ALA A CA 1
ATOM 836 C C . ALA A 1 107 ? -10.790 2.120 0.954 1.00 87.50 107 ALA A C 1
ATOM 838 O O . ALA A 1 107 ? -11.555 2.488 1.849 1.00 87.50 107 ALA A O 1
ATOM 839 N N . PHE A 1 108 ? -10.221 0.910 0.964 1.00 82.94 108 PHE A N 1
ATOM 840 C CA . PHE A 1 108 ? -10.472 -0.072 2.019 1.00 82.94 108 PHE A CA 1
ATOM 841 C C . PHE A 1 108 ? -9.947 0.406 3.376 1.00 82.94 108 PHE A C 1
ATOM 843 O O . PHE A 1 108 ? -10.668 0.308 4.369 1.00 82.94 108 PHE A O 1
ATOM 850 N N . TRP A 1 109 ? -8.740 0.976 3.434 1.00 84.12 109 TRP A N 1
ATOM 851 C CA . TRP A 1 109 ? -8.197 1.522 4.682 1.00 84.12 109 TRP A CA 1
ATOM 852 C C . TRP A 1 109 ? -9.004 2.705 5.214 1.00 84.12 109 TRP A C 1
ATOM 854 O O .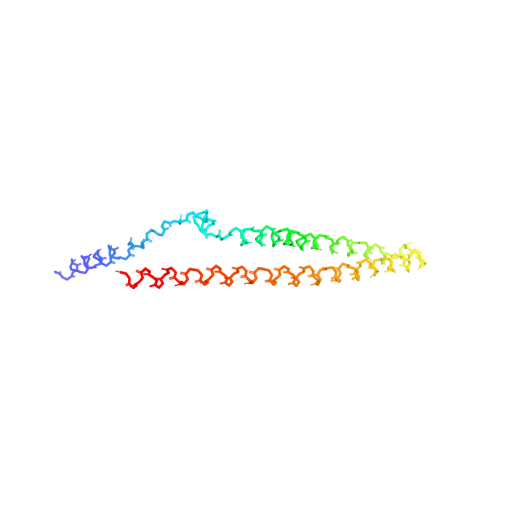 TRP A 1 109 ? -9.238 2.780 6.421 1.00 84.12 109 TRP A O 1
ATOM 864 N N . GLN A 1 110 ? -9.481 3.585 4.334 1.00 88.50 110 GLN A N 1
ATOM 865 C CA . GLN A 1 110 ? -10.308 4.719 4.737 1.00 88.50 110 GLN A CA 1
ATOM 866 C C . GLN A 1 110 ? -11.655 4.265 5.309 1.00 88.50 110 GLN A C 1
ATOM 868 O O . GLN A 1 110 ? -12.085 4.769 6.345 1.00 88.50 110 GLN A O 1
ATOM 873 N N . HIS A 1 111 ? -12.287 3.266 4.690 1.00 85.00 111 HIS A N 1
ATOM 874 C CA . HIS A 1 111 ? -13.548 2.719 5.185 1.00 85.00 111 HIS A CA 1
ATOM 875 C C . HIS A 1 111 ? -13.399 2.088 6.580 1.00 8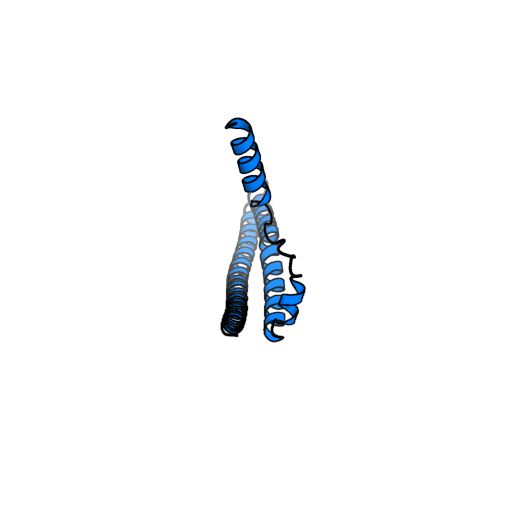5.00 111 HIS A C 1
ATOM 877 O O . HIS A 1 111 ? -14.225 2.307 7.466 1.00 85.00 111 HIS A O 1
ATOM 883 N N . ILE A 1 112 ? -12.305 1.351 6.811 1.00 84.19 112 ILE A N 1
ATOM 884 C CA . ILE A 1 112 ? -11.983 0.785 8.130 1.00 84.19 112 ILE A CA 1
ATOM 885 C C . ILE A 1 112 ? -11.751 1.905 9.154 1.00 84.19 112 ILE A C 1
ATOM 887 O O . ILE A 1 112 ? -12.259 1.835 10.274 1.00 84.19 112 ILE A O 1
ATOM 891 N N . ALA A 1 113 ? -10.991 2.940 8.784 1.00 84.69 113 ALA A N 1
ATOM 892 C CA . ALA A 1 113 ? -10.679 4.058 9.672 1.00 84.69 113 ALA A CA 1
ATOM 893 C C . ALA A 1 113 ? -11.943 4.818 10.107 1.00 84.69 113 ALA A C 1
ATOM 895 O O . ALA A 1 113 ? -12.066 5.202 11.278 1.00 84.69 113 ALA A O 1
ATOM 896 N N . GLU A 1 114 ? -12.896 4.992 9.191 1.00 87.25 114 GLU A N 1
ATOM 897 C CA . GLU A 1 114 ? -14.196 5.596 9.478 1.00 87.25 114 GLU A CA 1
ATOM 898 C C . GLU A 1 114 ? -14.999 4.747 10.469 1.00 87.25 114 GLU A C 1
ATOM 900 O O . GLU A 1 114 ? -15.459 5.267 11.491 1.00 87.25 114 GLU A O 1
ATOM 905 N N . ASN A 1 115 ? -15.087 3.436 10.227 1.00 83.69 115 ASN A N 1
ATOM 906 C CA . ASN A 1 115 ? -15.853 2.524 11.074 1.00 83.69 115 ASN A CA 1
ATOM 907 C C . ASN A 1 115 ? -15.291 2.450 12.509 1.00 83.69 115 ASN A C 1
ATOM 909 O O . ASN A 1 115 ? -16.037 2.550 13.486 1.00 83.69 115 ASN A O 1
ATOM 913 N N . ILE A 1 116 ? -13.961 2.374 12.650 1.00 82.69 116 ILE A N 1
ATOM 914 C CA . ILE A 1 116 ? -13.282 2.390 13.957 1.00 82.69 116 ILE A CA 1
ATOM 915 C C . ILE A 1 116 ? -13.526 3.720 14.687 1.00 82.69 116 ILE A C 1
ATOM 917 O O . ILE A 1 116 ? -13.803 3.735 15.889 1.00 82.69 116 ILE A O 1
ATOM 921 N N . SER A 1 117 ? -13.443 4.847 13.973 1.00 86.44 117 SER A N 1
ATOM 922 C CA . SER A 1 117 ? -13.639 6.175 14.568 1.00 86.44 117 SER A CA 1
ATOM 923 C C . SER A 1 117 ? -15.078 6.396 15.034 1.00 86.44 117 SER A C 1
ATOM 925 O O . SER A 1 117 ? -15.303 7.051 16.054 1.00 86.44 117 SER A O 1
ATOM 927 N N . TYR A 1 118 ? -16.055 5.867 14.297 1.00 86.88 118 TYR A N 1
ATOM 928 C CA . TYR A 1 118 ? -17.467 5.948 14.659 1.00 86.88 118 TYR A CA 1
ATOM 929 C C . TYR A 1 118 ? -17.772 5.151 15.934 1.00 86.88 118 TYR A C 1
ATOM 931 O O . TYR A 1 118 ? -18.318 5.714 16.886 1.00 86.88 118 TYR A O 1
ATOM 939 N N . ASP A 1 119 ? -17.353 3.882 15.995 1.00 83.88 119 ASP A N 1
ATOM 940 C CA . ASP A 1 119 ? -17.567 3.016 17.165 1.00 83.88 119 ASP A CA 1
ATOM 941 C C . ASP A 1 119 ? -16.914 3.597 18.433 1.00 83.88 119 ASP A C 1
ATOM 943 O O . ASP A 1 119 ? -17.542 3.644 19.496 1.00 83.88 119 ASP A O 1
ATOM 947 N N . LEU A 1 120 ? -15.695 4.141 18.317 1.00 84.00 120 LEU A N 1
ATOM 948 C CA . LEU A 1 120 ? -15.005 4.786 19.437 1.00 84.00 120 LEU A CA 1
ATOM 949 C C . LEU A 1 120 ? -15.780 5.997 19.978 1.00 84.00 120 LEU A C 1
ATOM 951 O O . LEU A 1 120 ? -15.966 6.118 21.191 1.00 84.00 120 LEU A O 1
ATOM 955 N N . ARG A 1 121 ? -16.255 6.884 19.093 1.00 88.19 121 ARG A N 1
ATOM 956 C CA . ARG A 1 121 ? -17.023 8.079 19.489 1.00 88.19 121 ARG A CA 1
ATOM 957 C C . ARG A 1 121 ? -18.338 7.711 20.170 1.00 88.19 121 ARG A C 1
ATOM 959 O O . ARG A 1 121 ? -18.727 8.362 21.136 1.00 88.19 121 ARG A O 1
ATOM 966 N N . LEU A 1 122 ? -18.997 6.658 19.698 1.00 87.38 122 LEU A N 1
ATOM 967 C CA . LEU A 1 122 ? -20.286 6.216 20.224 1.00 87.38 122 LEU A CA 1
ATOM 968 C C . LEU A 1 122 ? -20.144 5.618 21.631 1.00 87.38 122 LEU A C 1
ATOM 970 O O . LEU A 1 122 ? -20.925 5.938 22.528 1.00 87.38 122 LEU A O 1
ATOM 974 N N . ARG A 1 123 ? -19.095 4.817 21.858 1.00 85.69 123 ARG A N 1
ATOM 975 C CA . ARG A 1 123 ? -18.750 4.295 23.192 1.00 85.69 123 ARG A CA 1
ATOM 976 C C . ARG A 1 123 ? -18.348 5.401 24.157 1.00 85.69 123 ARG A C 1
ATOM 978 O O . ARG A 1 123 ? -18.767 5.372 25.310 1.00 85.69 123 ARG A O 1
ATOM 985 N N . TYR A 1 124 ? -17.568 6.369 23.681 1.00 88.44 124 TYR A N 1
ATOM 986 C CA . TYR A 1 124 ? -17.161 7.522 24.477 1.00 88.44 124 TYR A CA 1
ATOM 987 C C . TYR A 1 124 ? -18.370 8.347 24.937 1.00 88.44 124 TYR A C 1
ATOM 989 O O . TYR A 1 124 ? -18.513 8.604 26.130 1.00 88.44 124 TYR A O 1
ATOM 997 N N . LEU A 1 125 ? -19.284 8.687 24.019 1.00 93.25 125 LEU A N 1
ATOM 998 C CA . LEU A 1 125 ? -20.502 9.428 24.357 1.00 93.25 125 LEU A CA 1
ATOM 999 C C . LEU A 1 125 ? -21.383 8.652 25.346 1.00 93.25 125 LEU A C 1
ATOM 1001 O O . LEU A 1 125 ? -21.905 9.231 26.294 1.00 93.25 125 LEU A O 1
ATOM 1005 N N . LYS A 1 126 ? -21.515 7.334 25.157 1.00 91.75 126 LYS A N 1
ATOM 1006 C CA . LYS A 1 126 ? -22.289 6.475 26.059 1.00 91.75 126 LYS A CA 1
ATOM 1007 C C . LYS A 1 126 ? -21.706 6.434 27.474 1.00 91.75 126 LYS A C 1
ATOM 1009 O O . LYS A 1 126 ? -22.475 6.435 28.422 1.00 91.75 126 LYS A O 1
ATOM 1014 N N . ALA A 1 127 ? -20.380 6.416 27.610 1.00 90.38 127 ALA A N 1
ATOM 1015 C CA . ALA A 1 127 ? -19.709 6.439 28.910 1.00 90.38 127 ALA A CA 1
ATOM 1016 C C . ALA A 1 127 ? -19.809 7.800 29.619 1.00 90.38 127 ALA A C 1
ATOM 1018 O O . ALA A 1 127 ? -19.743 7.840 30.838 1.00 90.38 127 ALA A O 1
ATOM 1019 N N . LEU A 1 128 ? -19.960 8.898 28.870 1.00 92.62 128 LEU A N 1
ATOM 1020 C CA . LEU A 1 128 ? -20.175 10.240 29.427 1.00 92.62 128 LEU A CA 1
ATOM 1021 C C . LEU A 1 128 ? -21.608 10.482 29.910 1.00 92.62 128 LEU A C 1
ATOM 1023 O O . LEU A 1 128 ? -21.819 11.296 30.801 1.00 92.62 128 LEU A O 1
ATOM 1027 N N . LEU A 1 129 ? -22.591 9.845 29.270 1.00 93.25 129 LEU A N 1
ATOM 1028 C CA . LEU A 1 129 ? -24.011 10.019 29.588 1.00 93.25 129 LEU A CA 1
ATOM 1029 C C . LEU A 1 129 ? -24.489 9.103 30.732 1.00 93.25 129 LEU A C 1
ATOM 1031 O O . LEU A 1 129 ? -25.654 9.173 31.120 1.00 93.25 129 LEU A O 1
ATOM 1035 N N . GLN A 1 130 ? -23.621 8.209 31.204 1.00 70.75 130 GLN A N 1
ATOM 1036 C CA . GLN A 1 130 ? -23.898 7.230 32.250 1.00 70.75 130 GLN A CA 1
ATOM 1037 C C . GLN A 1 130 ? -23.346 7.715 33.590 1.00 70.75 130 GLN A C 1
ATOM 1039 O O . GLN A 1 130 ? -24.043 7.495 34.603 1.00 70.75 130 GLN A O 1
#

InterPro domains:
  IPR011527 ABC transporter type 1, transmembrane domain [PF00664] (43-130)
  IPR011527 ABC transporter type 1, transmembrane domain [PS50929] (44-130)
  IPR036640 ABC transporter type 1, transmembrane domain superfamily [G3DSA:1.20.1560.10] (22-130)
  IPR036640 ABC transporter type 1, transmembrane domain superfamily [SSF90123] (24-129)
  IPR039421 Type 1 protein exporter [PTHR43394] (14-130)

Radius of gyration: 28.92 Å; chains: 1; bounding box: 53×44×90 Å